Protein AF-A0A9C8WHC3-F1 (afdb_monomer)

Secondary structure (DSSP, 8-state):
-----SS--HHHHHHHHHHHHHHHHTT--HHHHHHHTT--GGGG-

Sequence (45 aa):
MSWQPKHLTRGQMAERRQEAYRLLQAGWRPASVARELGVSRAAVT

Radius of gyration: 11.05 Å; Cα contacts (8 Å, |Δi|>4): 26; chains: 1; bounding box: 24×31×22 Å

pLDDT: mean 85.0, std 11.78, range [42.72, 94.94]

Foldseek 3Di:
DPPDPPDDDPVRVVVLVVVLVVCVVVVDDLVVSCVVSVHDSVVSD

Nearest PDB structures (foldseek):
  2r0q-assembly1_F  TM=6.892E-01  e=4.504E-01  Staphylococcus aureus
  2r0q-assembly1_E  TM=7.132E-01  e=7.793E-01  Staphylococcus aureus
  1tc3-assembly1_C  TM=8.200E-01  e=2.499E+00  Caenorhabditis elegans
  1umq-assembly1_A  TM=5.552E-01  e=1.900E+00  Cereibacter sphaeroides
  2llk-assembly1_A  TM=4.637E-01  e=3.070E+00  Homo sapiens

Mean predicted aligned error: 5.32 Å

Solvent-accessible surface area (backbone atoms only — not comparable to full-atom values): 2851 Å² total; per-residue (Å²): 133,87,85,70,72,95,66,7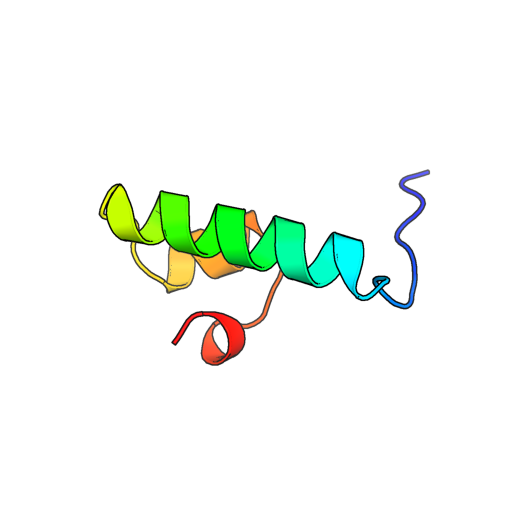4,52,74,65,59,50,51,55,53,50,54,50,50,51,54,43,46,75,72,68,48,53,47,65,57,50,13,60,74,70,72,48,58,51,81,81,54,114

Structure (mmCIF, N/CA/C/O backbone):
data_AF-A0A9C8WHC3-F1
#
_entry.id   AF-A0A9C8WHC3-F1
#
loop_
_atom_site.group_PDB
_atom_site.id
_atom_site.type_symbol
_atom_site.label_atom_id
_atom_site.label_alt_id
_atom_site.label_comp_id
_atom_site.label_asym_id
_atom_site.label_entity_id
_atom_site.label_seq_id
_atom_site.pdbx_PDB_ins_code
_atom_site.Cartn_x
_atom_site.Cartn_y
_atom_site.Cartn_z
_atom_site.occupancy
_atom_site.B_iso_or_equiv
_atom_site.auth_seq_id
_atom_site.auth_comp_id
_atom_site.auth_asym_id
_atom_site.auth_atom_id
_atom_site.pdbx_PDB_model_num
ATOM 1 N N . MET A 1 1 ? 4.808 24.767 -0.863 1.00 42.72 1 MET A N 1
ATOM 2 C CA . MET A 1 1 ? 5.879 23.918 -0.294 1.00 42.72 1 MET A CA 1
ATOM 3 C C . MET A 1 1 ? 5.220 22.708 0.351 1.00 42.72 1 MET A C 1
ATOM 5 O O . MET A 1 1 ? 4.692 22.832 1.447 1.00 42.72 1 MET A O 1
ATOM 9 N N . SER A 1 2 ? 5.148 21.569 -0.339 1.0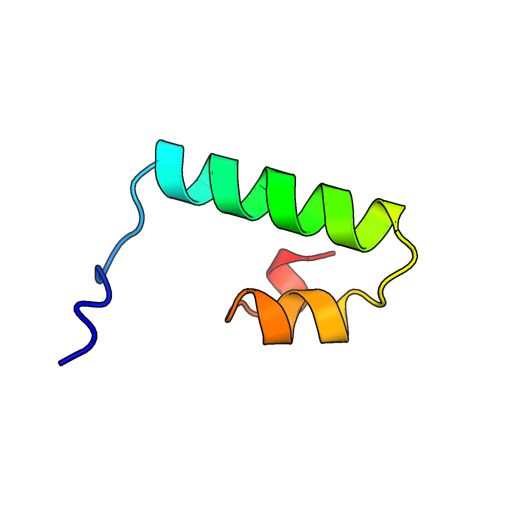0 55.00 2 SER A N 1
ATOM 10 C CA . SER A 1 2 ? 4.629 20.331 0.254 1.00 55.00 2 SER A CA 1
ATOM 11 C C . SER A 1 2 ? 5.688 19.777 1.204 1.00 55.00 2 SER A C 1
ATOM 13 O O . SER A 1 2 ? 6.663 19.173 0.760 1.00 55.00 2 SER A O 1
ATOM 15 N N . TRP A 1 3 ? 5.539 20.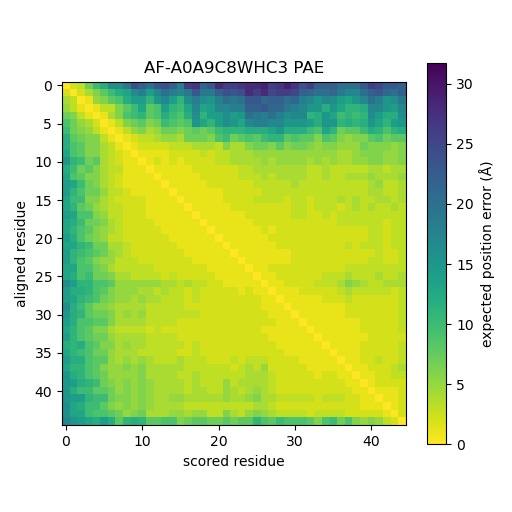040 2.503 1.00 54.06 3 TRP A N 1
ATOM 16 C CA . TRP A 1 3 ? 6.318 19.360 3.533 1.00 54.06 3 TRP A CA 1
ATOM 17 C C . TRP A 1 3 ? 6.058 17.855 3.401 1.00 54.06 3 TRP A C 1
ATOM 19 O O . TRP A 1 3 ? 4.985 17.369 3.751 1.00 54.06 3 TRP A O 1
ATOM 29 N N . GLN A 1 4 ? 7.010 17.129 2.814 1.00 62.09 4 GLN A N 1
ATOM 30 C CA . GLN A 1 4 ? 7.006 15.673 2.792 1.00 62.09 4 GLN A CA 1
ATOM 31 C C . GLN A 1 4 ? 7.939 15.193 3.905 1.00 62.09 4 GLN A C 1
ATOM 33 O O . GLN A 1 4 ? 9.148 15.442 3.833 1.00 62.09 4 GLN A O 1
ATOM 38 N N . PRO A 1 5 ? 7.414 14.539 4.953 1.00 65.38 5 PRO A N 1
ATOM 39 C CA . PRO A 1 5 ? 8.261 13.974 5.988 1.00 65.38 5 PRO A CA 1
ATOM 40 C C . PRO A 1 5 ? 9.205 12.941 5.360 1.00 65.38 5 PRO A C 1
ATOM 42 O O . PRO A 1 5 ? 8.761 12.020 4.677 1.00 65.38 5 PRO A O 1
ATOM 45 N N . LYS A 1 6 ? 10.518 13.091 5.598 1.00 72.50 6 LYS A N 1
ATOM 46 C CA . LYS A 1 6 ? 11.550 12.150 5.112 1.00 72.50 6 LYS A CA 1
ATOM 47 C C . LYS A 1 6 ? 11.300 10.716 5.593 1.00 72.50 6 LYS A C 1
ATOM 49 O O . LYS A 1 6 ? 11.675 9.765 4.917 1.00 72.50 6 LYS A O 1
ATOM 54 N N . HIS A 1 7 ? 10.654 10.577 6.749 1.00 76.56 7 HIS A N 1
ATOM 55 C CA . HIS A 1 7 ? 10.268 9.305 7.339 1.00 76.56 7 HIS A CA 1
ATOM 56 C C . HIS A 1 7 ? 8.838 9.400 7.857 1.00 76.56 7 HIS A C 1
ATOM 58 O O . HIS A 1 7 ? 8.499 10.329 8.589 1.00 76.56 7 HIS A O 1
ATOM 64 N N . LEU A 1 8 ? 8.012 8.428 7.485 1.00 79.88 8 LEU A N 1
ATOM 65 C CA . LEU A 1 8 ? 6.678 8.278 8.048 1.00 79.88 8 LEU A CA 1
ATOM 66 C C . LEU A 1 8 ? 6.776 7.715 9.464 1.00 79.88 8 LEU A C 1
ATOM 68 O O . LEU A 1 8 ? 7.564 6.803 9.732 1.00 79.88 8 LEU A O 1
ATOM 72 N N . THR A 1 9 ? 5.930 8.205 10.362 1.00 87.19 9 THR A N 1
ATOM 73 C CA . THR A 1 9 ? 5.732 7.552 11.657 1.00 87.19 9 THR A CA 1
ATOM 74 C C . THR A 1 9 ? 5.043 6.198 11.465 1.00 87.19 9 THR A C 1
ATOM 76 O O . THR A 1 9 ? 4.421 5.925 10.435 1.00 87.19 9 THR A O 1
ATOM 79 N N . ARG A 1 10 ? 5.111 5.328 12.480 1.00 85.94 10 ARG A N 1
ATOM 80 C CA . ARG A 1 10 ? 4.393 4.040 12.460 1.00 85.94 10 ARG A CA 1
ATOM 81 C C . ARG A 1 10 ? 2.888 4.213 12.224 1.00 85.94 10 ARG A C 1
ATOM 83 O O . ARG A 1 10 ? 2.311 3.413 11.496 1.00 85.94 10 ARG A O 1
ATOM 90 N N . GLY A 1 11 ? 2.285 5.264 12.787 1.00 88.38 11 GLY A N 1
ATOM 91 C CA . GLY A 1 11 ? 0.874 5.597 12.572 1.00 88.38 11 GLY A CA 1
ATOM 92 C C . GLY A 1 11 ? 0.582 5.953 11.115 1.00 88.38 11 GLY A C 1
ATOM 93 O O . GLY A 1 11 ? -0.267 5.326 10.495 1.00 88.38 11 GLY A O 1
ATOM 94 N N . GLN A 1 12 ? 1.376 6.850 10.525 1.00 86.25 12 GLN A N 1
ATOM 95 C CA . GLN A 1 12 ? 1.222 7.241 9.117 1.00 86.25 12 GLN A CA 1
ATOM 96 C C . GLN A 1 12 ? 1.421 6.061 8.150 1.00 86.25 12 GLN A C 1
ATOM 98 O O . GLN A 1 12 ? 0.748 5.962 7.124 1.00 86.25 12 GLN A O 1
ATOM 103 N N . MET A 1 13 ? 2.331 5.131 8.468 1.00 87.12 13 MET A N 1
ATOM 104 C CA . MET A 1 13 ? 2.472 3.890 7.698 1.00 87.12 13 MET A CA 1
ATOM 105 C C . MET A 1 13 ? 1.239 2.988 7.820 1.00 87.12 13 MET A C 1
ATOM 107 O O . MET A 1 13 ? 0.838 2.376 6.830 1.00 87.12 13 MET A O 1
ATOM 111 N N . ALA A 1 14 ? 0.641 2.888 9.010 1.00 88.88 14 ALA A N 1
ATOM 112 C CA . ALA A 1 14 ? -0.562 2.090 9.233 1.00 88.88 14 ALA A CA 1
ATOM 113 C C . ALA A 1 14 ? -1.777 2.667 8.489 1.00 88.88 14 ALA A C 1
ATOM 115 O O . ALA A 1 14 ? -2.491 1.912 7.831 1.00 88.88 14 ALA A O 1
ATOM 116 N N . GLU A 1 15 ? -1.955 3.990 8.513 1.00 88.81 15 GLU A N 1
ATOM 117 C CA . GLU A 1 15 ? -3.006 4.690 7.760 1.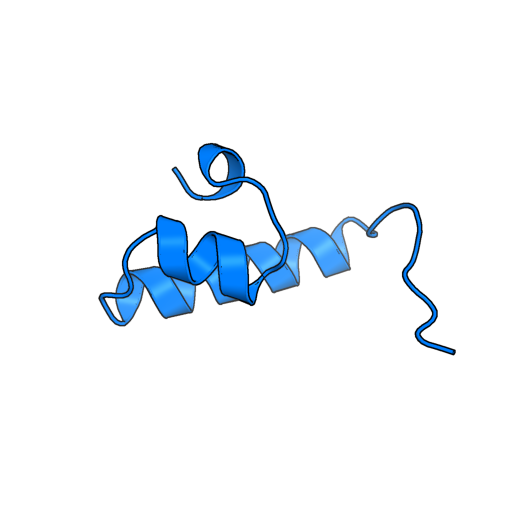00 88.81 15 GLU A CA 1
ATOM 118 C C . GLU A 1 15 ? -2.885 4.420 6.256 1.00 88.81 15 GLU A C 1
ATOM 120 O O . GLU A 1 15 ? -3.840 3.966 5.624 1.00 88.81 15 GLU A O 1
ATOM 125 N N . ARG A 1 16 ? -1.679 4.579 5.693 1.00 89.00 16 ARG A N 1
ATOM 126 C CA . ARG A 1 16 ? -1.431 4.292 4.271 1.00 89.00 16 ARG A CA 1
ATOM 127 C C . ARG A 1 16 ? -1.659 2.828 3.904 1.00 89.00 16 ARG A C 1
ATOM 129 O O . ARG A 1 16 ? -2.158 2.550 2.818 1.00 89.00 16 ARG A O 1
ATOM 136 N N . ARG A 1 17 ? -1.332 1.881 4.792 1.00 89.25 17 ARG A N 1
ATOM 137 C CA . ARG A 1 17 ? -1.641 0.455 4.573 1.00 89.25 17 ARG A CA 1
ATOM 138 C C . ARG A 1 17 ? -3.143 0.191 4.560 1.00 89.25 17 ARG A C 1
ATOM 140 O O . ARG A 1 17 ? -3.606 -0.561 3.709 1.00 89.25 17 ARG A O 1
ATOM 147 N N . GLN A 1 18 ? -3.902 0.797 5.472 1.00 93.00 18 GLN A N 1
ATOM 148 C CA . GLN A 1 18 ? -5.361 0.656 5.483 1.00 93.00 18 GLN A CA 1
ATOM 149 C C . GLN A 1 18 ? -5.999 1.254 4.228 1.00 93.00 18 GLN A C 1
ATOM 151 O O .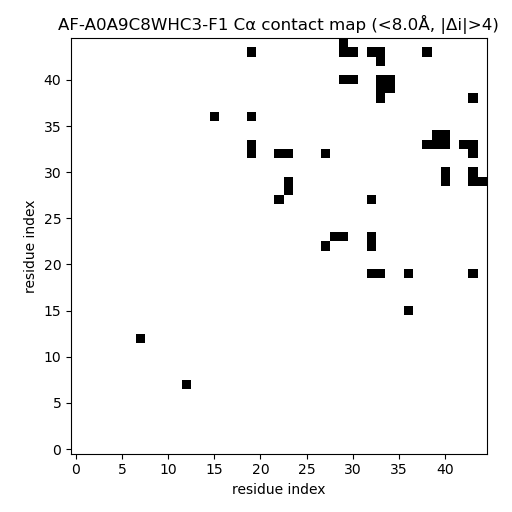 GLN A 1 18 ? -6.968 0.706 3.705 1.00 93.00 18 GLN A O 1
ATOM 156 N N . GLU A 1 19 ? -5.463 2.364 3.730 1.00 92.31 19 GLU A N 1
ATOM 157 C CA . GLU A 1 19 ? -5.923 2.964 2.481 1.00 92.31 19 GLU A CA 1
ATOM 158 C C . GLU A 1 19 ? -5.597 2.088 1.268 1.00 92.31 19 GLU A C 1
ATOM 160 O O . GLU A 1 19 ? -6.491 1.799 0.473 1.00 92.31 19 GLU A O 1
ATOM 165 N N . ALA A 1 20 ? -4.372 1.554 1.189 1.00 91.88 20 ALA A N 1
ATOM 166 C CA . ALA A 1 20 ? -3.997 0.571 0.172 1.00 91.88 20 ALA A CA 1
ATOM 167 C C . ALA A 1 20 ? -4.948 -0.632 0.174 1.00 91.88 20 ALA A C 1
ATOM 169 O O . ALA A 1 20 ? -5.450 -1.031 -0.875 1.00 91.88 20 ALA A O 1
ATOM 170 N N . TYR A 1 21 ? -5.243 -1.171 1.360 1.00 93.44 21 TYR A N 1
ATOM 171 C CA . TYR A 1 21 ? -6.157 -2.295 1.526 1.00 93.44 21 TYR A CA 1
ATOM 172 C C . TYR A 1 21 ? -7.576 -1.963 1.050 1.00 93.44 21 TYR A C 1
ATOM 174 O O . TYR A 1 21 ? -8.174 -2.751 0.320 1.00 93.44 21 TYR A O 1
ATOM 182 N N . ARG A 1 22 ? -8.107 -0.780 1.390 1.00 94.56 22 ARG A N 1
ATOM 183 C CA . ARG A 1 22 ? -9.428 -0.335 0.916 1.00 94.56 22 ARG A CA 1
ATOM 184 C C . ARG A 1 22 ? -9.490 -0.233 -0.607 1.00 94.56 22 ARG A C 1
ATOM 186 O O . ARG A 1 22 ? -10.463 -0.693 -1.197 1.00 94.56 22 ARG A O 1
ATOM 193 N N . LEU A 1 23 ? -8.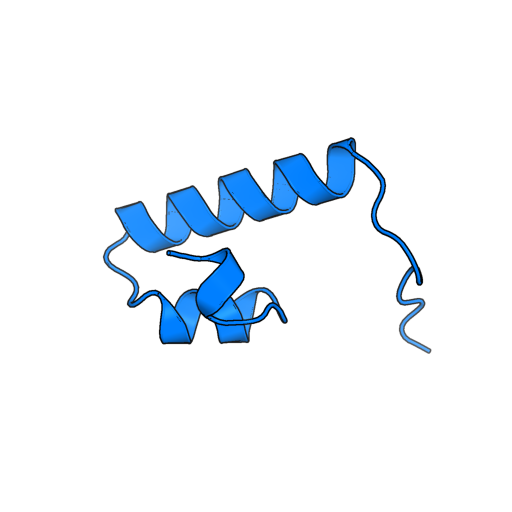457 0.318 -1.243 1.00 93.12 23 LEU A N 1
ATOM 194 C CA . LEU A 1 23 ? -8.401 0.433 -2.703 1.00 93.12 23 LEU A CA 1
ATOM 195 C C . LEU A 1 23 ? -8.317 -0.940 -3.381 1.00 93.12 23 LEU A C 1
ATOM 197 O O . LEU A 1 23 ? -9.020 -1.188 -4.360 1.00 93.12 23 LEU A O 1
ATOM 201 N N . LEU A 1 24 ? -7.512 -1.857 -2.837 1.00 93.06 24 LEU A N 1
ATOM 202 C CA . LEU A 1 24 ? -7.440 -3.235 -3.328 1.00 93.06 24 LEU A CA 1
ATOM 203 C C . LEU A 1 24 ? -8.794 -3.948 -3.209 1.00 93.06 24 LEU A C 1
ATOM 205 O O . LEU A 1 24 ? -9.230 -4.581 -4.168 1.00 93.06 24 LEU A O 1
ATOM 209 N N . GLN A 1 25 ? -9.498 -3.781 -2.085 1.00 94.06 25 GLN A N 1
ATOM 210 C CA . GLN A 1 25 ? -10.841 -4.341 -1.895 1.00 94.06 25 GLN A CA 1
ATOM 211 C C . GLN A 1 25 ? -11.889 -3.709 -2.817 1.00 94.06 25 GLN A C 1
ATOM 213 O O . GLN A 1 25 ? -12.834 -4.378 -3.225 1.00 94.06 25 GLN A O 1
ATOM 218 N N . ALA A 1 26 ? -11.700 -2.449 -3.210 1.00 94.50 26 ALA A N 1
ATOM 219 C CA . ALA A 1 26 ? -12.502 -1.798 -4.243 1.00 94.50 26 ALA A CA 1
ATOM 220 C C . ALA A 1 26 ? -12.177 -2.291 -5.673 1.00 94.50 26 ALA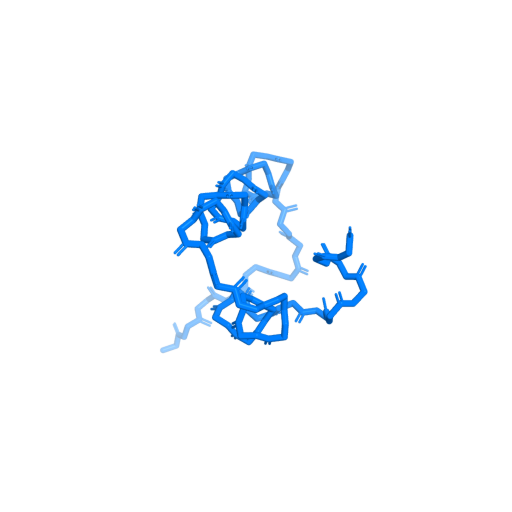 A C 1
ATOM 222 O O . ALA A 1 26 ? -12.733 -1.771 -6.639 1.00 94.50 26 ALA A O 1
ATOM 223 N N . GLY A 1 27 ? -11.273 -3.266 -5.833 1.00 94.88 27 GLY A N 1
ATOM 224 C CA . GLY A 1 27 ? -10.910 -3.862 -7.120 1.00 94.88 27 GLY A CA 1
ATOM 225 C C . GLY A 1 27 ? -9.828 -3.102 -7.888 1.00 94.88 27 GLY A C 1
ATOM 226 O O . GLY A 1 27 ? -9.603 -3.370 -9.072 1.00 94.88 27 GLY A O 1
ATOM 227 N N . TRP A 1 28 ? -9.141 -2.149 -7.251 1.00 94.94 28 TRP A N 1
ATOM 228 C CA . TRP A 1 28 ? -8.059 -1.424 -7.909 1.00 94.94 28 TRP A CA 1
ATOM 229 C C . TRP A 1 28 ? -6.863 -2.338 -8.165 1.00 94.94 28 TRP A C 1
ATOM 231 O O . TRP A 1 28 ? -6.497 -3.188 -7.354 1.00 94.94 28 TRP A O 1
ATOM 241 N N . ARG A 1 29 ? -6.186 -2.123 -9.297 1.00 94.06 29 ARG A N 1
ATOM 242 C CA . ARG A 1 29 ? -4.955 -2.858 -9.610 1.00 94.06 29 ARG A CA 1
ATOM 243 C C . ARG A 1 29 ? -3.818 -2.372 -8.697 1.00 94.06 29 ARG A C 1
ATOM 245 O O . ARG A 1 29 ? -3.648 -1.157 -8.571 1.00 94.06 29 ARG A O 1
ATOM 252 N N . PRO A 1 30 ? -2.952 -3.261 -8.173 1.00 90.62 30 PRO A N 1
ATOM 253 C CA . PRO A 1 30 ? -1.846 -2.882 -7.283 1.00 90.62 30 PRO A CA 1
ATOM 254 C C . PRO A 1 30 ? -0.929 -1.781 -7.835 1.00 90.62 30 PRO A C 1
ATOM 256 O O . PRO A 1 30 ? -0.443 -0.935 -7.094 1.00 90.62 30 PRO A O 1
ATOM 259 N N . ALA A 1 31 ? -0.718 -1.743 -9.156 1.00 93.12 31 ALA A N 1
ATOM 260 C CA . ALA A 1 31 ? 0.075 -0.697 -9.803 1.00 93.12 31 ALA A CA 1
ATOM 261 C C . ALA A 1 31 ? -0.577 0.697 -9.723 1.00 93.12 31 ALA A C 1
ATOM 263 O O . ALA A 1 31 ? 0.132 1.693 -9.595 1.00 93.12 31 ALA A O 1
ATOM 264 N N . SER A 1 32 ? -1.910 0.769 -9.787 1.00 92.94 32 SER A N 1
ATOM 265 C CA . SER A 1 32 ? -2.660 2.019 -9.635 1.00 92.94 32 SER A CA 1
ATOM 266 C C . SER A 1 32 ? -2.640 2.484 -8.182 1.00 92.94 32 SER A C 1
ATOM 268 O O . SER A 1 32 ? -2.356 3.647 -7.927 1.00 92.94 32 SER A O 1
ATOM 270 N N . VAL A 1 33 ? -2.831 1.558 -7.237 1.00 93.31 33 VAL A N 1
ATOM 271 C CA . VAL A 1 33 ? -2.745 1.835 -5.792 1.00 93.31 33 VAL A CA 1
ATOM 272 C C . VAL A 1 33 ? -1.355 2.349 -5.405 1.00 93.31 33 VAL A C 1
ATOM 274 O O . VAL A 1 33 ? -1.235 3.328 -4.677 1.00 93.31 33 VAL A O 1
ATOM 277 N N . ALA A 1 34 ? -0.293 1.743 -5.940 1.00 90.75 34 ALA A N 1
ATOM 278 C CA . ALA A 1 34 ? 1.077 2.187 -5.696 1.00 90.75 34 ALA A CA 1
ATOM 279 C C . ALA A 1 34 ? 1.331 3.619 -6.201 1.00 90.75 34 ALA A C 1
ATOM 281 O O . ALA A 1 34 ? 1.970 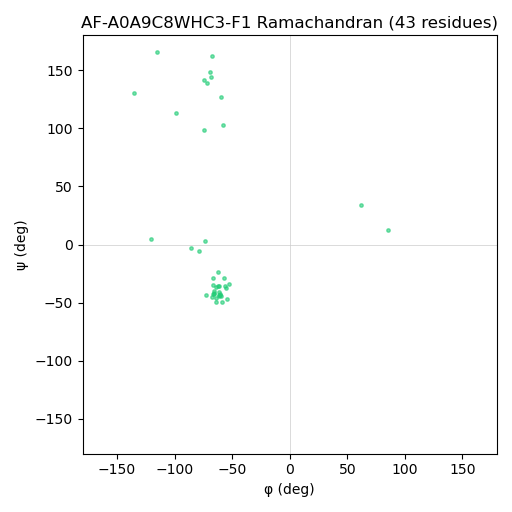4.410 -5.509 1.00 90.75 34 ALA A O 1
ATOM 282 N N . ARG A 1 35 ? 0.794 3.965 -7.381 1.00 90.50 35 ARG A N 1
ATOM 283 C CA . ARG A 1 35 ? 0.864 5.326 -7.935 1.00 90.50 35 ARG A CA 1
ATOM 284 C C . ARG A 1 35 ? 0.110 6.335 -7.076 1.00 90.50 35 ARG A C 1
ATOM 286 O O . ARG A 1 35 ? 0.673 7.382 -6.782 1.00 90.50 35 ARG A O 1
ATOM 293 N N . GLU A 1 36 ? -1.107 5.994 -6.663 1.00 90.31 36 GLU A N 1
ATOM 294 C CA . GLU A 1 36 ? -1.955 6.846 -5.821 1.00 90.31 36 GLU A CA 1
ATOM 295 C C . GLU A 1 36 ? -1.279 7.154 -4.478 1.00 90.31 36 GLU A C 1
ATOM 297 O O . GLU A 1 36 ? -1.212 8.298 -4.038 1.00 90.31 36 GLU A O 1
ATOM 302 N N . LEU A 1 37 ? -0.685 6.135 -3.856 1.00 86.88 37 LEU A N 1
ATOM 303 C CA . LEU A 1 37 ? -0.047 6.258 -2.545 1.00 86.88 37 LEU A CA 1
ATOM 304 C C . LEU A 1 37 ? 1.412 6.737 -2.603 1.00 86.88 37 LEU A C 1
ATOM 306 O O . LEU A 1 37 ? 2.041 6.918 -1.555 1.00 86.88 37 LEU A O 1
ATOM 310 N N . GLY A 1 38 ? 1.965 6.929 -3.804 1.00 88.12 38 GLY A N 1
ATOM 311 C CA . GLY A 1 38 ? 3.356 7.335 -4.006 1.00 88.12 38 GLY A CA 1
ATOM 312 C C . GLY A 1 38 ? 4.372 6.320 -3.473 1.00 88.12 38 GLY A C 1
ATOM 313 O O . GLY A 1 38 ? 5.424 6.710 -2.965 1.00 88.12 38 GLY A O 1
ATOM 314 N N . VAL A 1 39 ? 4.054 5.025 -3.544 1.00 86.25 39 VAL A N 1
ATOM 315 C CA . VAL A 1 39 ? 4.918 3.924 -3.087 1.00 86.25 39 VAL A CA 1
ATOM 316 C C . VAL A 1 39 ? 5.356 3.037 -4.250 1.00 86.25 39 VAL A C 1
ATOM 318 O O . VAL A 1 39 ? 4.810 3.084 -5.351 1.00 86.25 39 VAL A O 1
ATOM 321 N N . SER A 1 40 ? 6.369 2.201 -4.018 1.00 86.12 40 SER A N 1
ATOM 322 C CA . SER A 1 40 ? 6.773 1.203 -5.005 1.00 86.12 40 SER A CA 1
ATOM 323 C C . SER A 1 40 ? 5.707 0.114 -5.133 1.00 86.12 40 SER A C 1
ATOM 325 O O . SER A 1 40 ? 5.045 -0.253 -4.165 1.00 86.12 40 SER A O 1
ATOM 327 N N . ARG A 1 41 ? 5.570 -0.466 -6.330 1.00 86.19 41 ARG A N 1
ATOM 328 C CA . ARG A 1 41 ? 4.636 -1.580 -6.563 1.00 86.19 41 ARG A CA 1
ATOM 329 C C . ARG A 1 41 ? 4.892 -2.766 -5.626 1.00 86.19 41 ARG A C 1
ATOM 331 O O . ARG A 1 41 ? 3.942 -3.399 -5.191 1.00 86.19 41 ARG A O 1
ATOM 338 N N . ALA A 1 42 ? 6.157 -3.034 -5.299 1.00 86.00 42 ALA A N 1
ATOM 339 C CA . ALA A 1 42 ? 6.542 -4.097 -4.373 1.00 86.00 42 ALA A CA 1
ATOM 340 C C . ALA A 1 42 ? 5.986 -3.894 -2.952 1.00 86.00 42 ALA A C 1
ATOM 342 O O . ALA A 1 42 ? 5.825 -4.865 -2.226 1.00 86.00 42 ALA A O 1
ATOM 343 N N . ALA A 1 43 ? 5.668 -2.656 -2.563 1.00 83.50 43 ALA A N 1
ATOM 344 C CA . ALA A 1 43 ? 5.061 -2.356 -1.269 1.00 83.50 43 ALA A CA 1
ATOM 345 C C . ALA A 1 43 ? 3.545 -2.644 -1.212 1.00 83.50 43 ALA A C 1
ATOM 347 O O . ALA A 1 43 ? 2.954 -2.494 -0.145 1.00 83.50 43 ALA A O 1
ATOM 348 N N . VAL A 1 44 ? 2.920 -3.009 -2.340 1.00 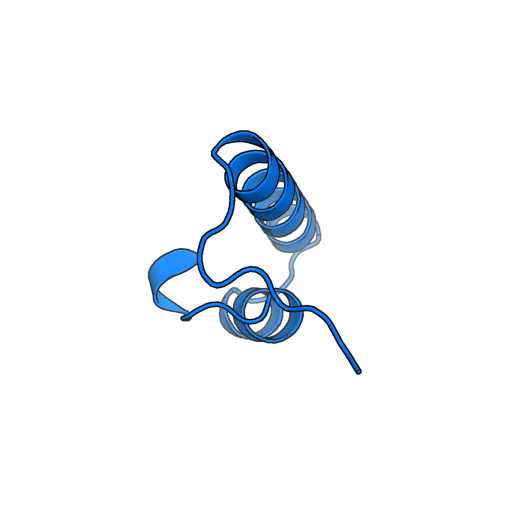82.25 44 VAL A N 1
ATOM 349 C CA . VAL A 1 44 ? 1.465 -3.232 -2.491 1.00 82.25 44 VAL A CA 1
ATOM 350 C C . VAL A 1 44 ? 1.144 -4.674 -2.943 1.00 82.25 44 VAL A C 1
ATOM 352 O O . VAL A 1 44 ? -0.008 -4.985 -3.230 1.00 82.25 44 VAL A O 1
ATOM 355 N N . THR A 1 45 ? 2.155 -5.546 -3.041 1.00 75.50 45 THR A N 1
ATOM 356 C CA . THR A 1 45 ? 1.987 -7.001 -3.239 1.00 75.50 45 THR A CA 1
ATOM 357 C C . THR A 1 45 ? 1.539 -7.657 -1.941 1.00 75.50 45 THR A C 1
ATOM 359 O O . THR A 1 45 ? 0.681 -8.560 -2.028 1.00 75.50 45 THR A O 1
#